Protein AF-A0A848DGF4-F1 (afdb_monomer_lite)

pLDDT: mean 90.04, std 11.16, range [53.34, 98.56]

Radius of gyration: 14.46 Å; chains: 1; bounding box: 32×30×38 Å

InterPro domains:
  IPR013785 Aldolase-type TIM barrel [G3DSA:3.20.20.70] (3-104)

Foldseek 3Di:
DDPVVLVVVLVVVVVVVVVVVVVDPDADEAEAEVVPGRPSNLVSRLVVLGQEYEYDDAAPLVSQLCNVVSVHAYEYEDADDVRVVVNVVSPHPYYDHDHDDPPPD

Organism: NCBI:txid630973

Structure (mmCIF, N/CA/C/O backbone):
data_AF-A0A848DGF4-F1
#
_entry.id   AF-A0A848DGF4-F1
#
loop_
_atom_site.group_PDB
_atom_site.id
_atom_site.type_symbol
_atom_site.label_atom_id
_atom_site.label_alt_id
_atom_site.label_comp_id
_atom_site.label_asym_id
_atom_site.label_entity_id
_atom_site.label_seq_id
_atom_site.pdbx_PDB_ins_code
_atom_site.Cartn_x
_atom_site.Cartn_y
_atom_site.Cartn_z
_atom_site.occupancy
_atom_site.B_iso_or_equiv
_atom_site.auth_seq_id
_atom_site.auth_comp_id
_atom_site.auth_asym_id
_atom_site.auth_atom_id
_atom_site.pdbx_PDB_model_num
ATOM 1 N N . MET A 1 1 ? 19.048 -11.945 3.707 1.00 59.91 1 MET A N 1
ATOM 2 C CA . MET A 1 1 ? 18.462 -11.880 5.067 1.00 59.91 1 MET A CA 1
ATOM 3 C C . MET A 1 1 ? 17.662 -13.153 5.269 1.00 59.91 1 MET A C 1
ATOM 5 O O . MET A 1 1 ? 16.885 -13.474 4.379 1.00 59.91 1 MET A O 1
ATOM 9 N N . ASP A 1 2 ? 17.882 -13.876 6.363 1.00 79.38 2 ASP A N 1
ATOM 10 C CA . ASP A 1 2 ? 17.233 -15.171 6.603 1.00 79.38 2 ASP A CA 1
ATOM 11 C C . ASP A 1 2 ? 15.742 -15.026 6.992 1.00 79.38 2 ASP A C 1
ATOM 13 O O . ASP A 1 2 ? 15.309 -13.979 7.490 1.00 79.38 2 ASP A O 1
ATOM 17 N N . ARG A 1 3 ? 14.951 -16.078 6.752 1.00 68.69 3 ARG A N 1
ATOM 18 C CA . ARG A 1 3 ? 13.506 -16.186 7.004 1.00 68.69 3 ARG A CA 1
ATOM 19 C C . ARG A 1 3 ? 13.142 -15.809 8.439 1.00 68.69 3 ARG A C 1
ATOM 21 O O . ARG A 1 3 ? 12.199 -15.050 8.649 1.00 68.69 3 ARG A O 1
ATOM 28 N N . ALA A 1 4 ? 13.941 -16.229 9.422 1.00 67.19 4 ALA A N 1
ATOM 29 C CA . ALA A 1 4 ? 13.724 -15.877 10.825 1.00 67.19 4 ALA A CA 1
ATOM 30 C C . ALA A 1 4 ? 13.779 -14.356 11.072 1.00 67.19 4 ALA A C 1
ATOM 32 O O . ALA A 1 4 ? 13.011 -13.815 11.871 1.00 67.19 4 ALA A O 1
ATOM 33 N N . ALA A 1 5 ? 14.650 -13.636 10.362 1.00 68.69 5 ALA A N 1
ATOM 34 C CA . ALA A 1 5 ? 14.765 -12.186 10.484 1.00 68.69 5 ALA A CA 1
ATOM 35 C C . ALA A 1 5 ? 13.589 -11.451 9.811 1.00 68.69 5 ALA A C 1
ATOM 37 O O . ALA A 1 5 ? 13.175 -10.389 10.282 1.00 68.69 5 ALA A O 1
ATOM 38 N N . ARG A 1 6 ? 13.024 -12.014 8.734 1.00 68.94 6 ARG A N 1
ATOM 39 C CA . ARG A 1 6 ? 11.831 -11.481 8.054 1.00 68.94 6 ARG A CA 1
ATOM 40 C C . ARG A 1 6 ? 10.577 -11.641 8.921 1.00 68.94 6 ARG A C 1
ATOM 42 O O . ARG A 1 6 ? 9.889 -10.646 9.164 1.00 68.94 6 ARG A O 1
ATOM 49 N N . ALA A 1 7 ? 10.390 -12.821 9.511 1.00 62.38 7 ALA A N 1
ATOM 50 C CA . ALA A 1 7 ? 9.294 -13.098 10.433 1.00 62.38 7 ALA A CA 1
ATOM 51 C C . ALA A 1 7 ? 9.325 -12.157 11.650 1.00 62.38 7 ALA A C 1
ATOM 53 O O . ALA A 1 7 ? 8.323 -11.511 11.959 1.00 62.38 7 ALA A O 1
ATOM 54 N N . ARG A 1 8 ? 10.497 -11.969 12.281 1.00 71.62 8 ARG A N 1
ATOM 55 C CA . ARG A 1 8 ? 10.670 -11.029 13.408 1.00 71.62 8 ARG A CA 1
ATOM 56 C C . ARG A 1 8 ? 10.316 -9.584 13.039 1.00 71.62 8 ARG A C 1
ATOM 58 O O . ARG A 1 8 ? 9.696 -8.888 13.842 1.00 71.62 8 ARG A O 1
ATOM 65 N N . ARG A 1 9 ? 10.675 -9.124 11.833 1.00 71.75 9 ARG A N 1
ATOM 66 C CA . ARG A 1 9 ? 10.291 -7.784 11.352 1.00 71.75 9 ARG A CA 1
ATOM 67 C C . ARG A 1 9 ? 8.783 -7.662 11.149 1.00 71.75 9 ARG A C 1
ATOM 69 O O . ARG A 1 9 ? 8.210 -6.688 11.622 1.00 71.75 9 ARG A O 1
ATOM 76 N N . SER A 1 10 ? 8.147 -8.647 10.513 1.00 71.19 10 SER A N 1
ATOM 77 C CA . SER A 1 10 ? 6.689 -8.635 10.316 1.00 71.19 10 SER A CA 1
ATOM 78 C C . SER A 1 10 ? 5.921 -8.642 11.648 1.00 71.19 10 SER A C 1
ATOM 80 O O . SER A 1 10 ? 4.948 -7.906 11.804 1.00 71.19 10 SER A O 1
ATOM 82 N N . GLY A 1 11 ? 6.406 -9.390 12.650 1.00 72.25 11 GLY A N 1
ATOM 83 C CA . GLY A 1 11 ? 5.864 -9.378 14.011 1.00 72.25 11 GLY A CA 1
ATOM 84 C C . GLY A 1 11 ? 5.948 -7.997 14.665 1.00 72.25 11 GLY A C 1
ATOM 85 O O . GLY A 1 11 ? 4.949 -7.504 15.185 1.00 72.25 11 GLY A O 1
ATOM 86 N N . ARG A 1 12 ? 7.102 -7.322 14.551 1.00 81.12 12 ARG A N 1
ATOM 87 C CA . ARG A 1 12 ? 7.279 -5.947 15.047 1.00 81.12 12 ARG A CA 1
ATOM 88 C C . ARG A 1 12 ? 6.333 -4.956 14.357 1.00 81.12 12 ARG A C 1
ATOM 90 O O . ARG A 1 12 ? 5.791 -4.083 15.025 1.00 81.12 12 ARG A O 1
ATOM 97 N N . SER A 1 13 ? 6.096 -5.092 13.050 1.00 85.50 13 SER A N 1
ATOM 98 C CA . SER A 1 13 ? 5.155 -4.225 12.325 1.00 85.50 13 SER A CA 1
ATOM 99 C C . SER A 1 13 ? 3.721 -4.358 12.849 1.00 85.50 13 SER A C 1
ATOM 101 O O . SER A 1 13 ? 3.071 -3.345 13.101 1.00 85.50 13 SER A O 1
ATOM 103 N N . ARG A 1 14 ? 3.250 -5.587 13.108 1.00 88.94 14 ARG A N 1
ATOM 104 C CA . ARG A 1 14 ? 1.914 -5.819 13.690 1.00 88.94 14 ARG A CA 1
ATOM 105 C C . ARG A 1 14 ? 1.761 -5.166 15.064 1.00 88.94 14 ARG A C 1
ATOM 107 O O . ARG A 1 14 ? 0.748 -4.520 15.326 1.00 88.94 14 ARG A O 1
ATOM 114 N N . GLU A 1 15 ? 2.776 -5.281 15.916 1.00 91.25 15 GLU A N 1
ATOM 115 C CA . GLU A 1 15 ? 2.792 -4.634 17.232 1.00 91.25 15 GLU A CA 1
ATOM 116 C C . GLU A 1 15 ? 2.736 -3.101 17.117 1.00 91.25 15 GLU A C 1
ATOM 118 O O . GLU A 1 15 ? 1.971 -2.444 17.829 1.00 91.25 15 GLU A O 1
ATOM 123 N N . GLN A 1 16 ? 3.496 -2.527 16.179 1.00 91.88 16 GLN A N 1
ATOM 124 C CA . GLN A 1 16 ? 3.501 -1.087 15.922 1.00 91.88 16 GLN A CA 1
ATOM 125 C C . GLN A 1 16 ? 2.127 -0.578 15.477 1.00 91.88 16 GLN A C 1
ATOM 127 O O . GLN A 1 16 ? 1.664 0.432 16.004 1.00 91.88 16 GLN A O 1
ATOM 132 N N . TRP A 1 17 ? 1.443 -1.277 14.569 1.00 93.81 17 TRP A N 1
ATOM 133 C CA . TRP A 1 17 ? 0.099 -0.891 14.123 1.00 93.81 17 TRP A CA 1
ATOM 134 C C . TRP A 1 17 ? -0.944 -1.032 15.231 1.00 93.81 17 TRP A C 1
ATOM 136 O O . TRP A 1 17 ? -1.786 -0.150 15.395 1.00 93.81 17 TRP A O 1
ATOM 146 N N . ALA A 1 18 ? -0.861 -2.097 16.036 1.00 92.50 18 ALA A N 1
ATOM 147 C CA . ALA A 1 18 ? -1.722 -2.266 17.203 1.00 92.50 18 ALA A CA 1
ATOM 148 C C . ALA A 1 18 ? -1.523 -1.128 18.214 1.00 92.50 18 ALA A C 1
ATOM 150 O O . ALA A 1 18 ? -2.491 -0.627 18.779 1.00 92.50 18 ALA A O 1
ATOM 151 N N . ARG A 1 19 ? -0.278 -0.682 18.423 1.00 94.56 19 ARG A N 1
ATOM 152 C CA . ARG A 1 19 ? 0.017 0.498 19.242 1.00 94.56 19 ARG A CA 1
ATOM 153 C C . ARG A 1 19 ? -0.557 1.773 18.627 1.00 94.56 19 ARG A C 1
ATOM 155 O O . ARG A 1 19 ? -1.156 2.551 19.356 1.00 94.56 19 ARG A O 1
ATOM 162 N N . LEU A 1 20 ? -0.405 1.974 17.319 1.00 94.69 20 LEU A N 1
ATOM 163 C CA . LEU A 1 20 ? -0.916 3.150 16.605 1.00 94.69 20 LEU A CA 1
ATOM 164 C C . LEU A 1 20 ? -2.436 3.288 16.764 1.00 94.69 20 LEU A C 1
ATOM 166 O O . LEU A 1 20 ? -2.907 4.353 17.144 1.00 94.69 20 LEU A O 1
ATOM 170 N N . ARG A 1 21 ? -3.180 2.186 16.607 1.00 94.25 21 ARG A N 1
ATOM 171 C CA . ARG A 1 21 ? -4.640 2.139 16.813 1.00 94.25 21 ARG A CA 1
ATOM 172 C C . ARG A 1 21 ? -5.083 2.426 18.250 1.00 94.25 21 ARG A C 1
ATOM 174 O O . ARG A 1 21 ? -6.203 2.860 18.453 1.00 94.25 21 ARG A O 1
ATOM 181 N N . ARG A 1 22 ? -4.224 2.207 19.253 1.00 96.56 22 ARG A N 1
ATOM 182 C CA . ARG A 1 22 ? -4.508 2.623 20.642 1.00 96.56 22 ARG A CA 1
ATOM 183 C C . ARG A 1 22 ? -4.275 4.115 20.879 1.00 96.56 22 ARG A C 1
ATOM 185 O O . ARG A 1 22 ? -4.741 4.638 21.882 1.00 96.56 22 ARG A O 1
ATOM 192 N N . LEU A 1 23 ? -3.503 4.772 20.014 1.00 97.56 23 LEU A N 1
ATOM 193 C CA . LEU A 1 23 ? -3.144 6.185 20.152 1.00 97.56 23 LEU A CA 1
ATOM 194 C C . LEU A 1 23 ? -4.049 7.109 19.331 1.00 97.56 23 LEU A C 1
ATOM 196 O O . LEU A 1 23 ? -4.070 8.309 19.587 1.00 97.56 23 LEU A O 1
ATOM 200 N N . THR A 1 24 ? -4.748 6.586 18.322 1.00 95.88 24 THR A N 1
ATOM 201 C CA . THR A 1 24 ? -5.602 7.380 17.436 1.00 95.88 24 THR A CA 1
ATOM 202 C C . THR A 1 24 ? -6.593 6.501 16.672 1.00 95.88 24 THR A C 1
ATOM 204 O O . THR A 1 24 ? -6.230 5.420 16.208 1.00 95.88 24 THR A O 1
ATOM 207 N N . ASP A 1 25 ? -7.802 7.025 16.456 1.00 95.31 25 ASP A N 1
ATOM 208 C CA . ASP A 1 25 ? -8.806 6.458 15.541 1.00 95.31 25 ASP A CA 1
ATOM 209 C C . ASP A 1 25 ? -8.641 6.963 14.096 1.00 95.31 25 ASP A C 1
ATOM 211 O O . ASP A 1 25 ? -9.310 6.498 13.173 1.00 95.31 25 ASP A O 1
ATOM 215 N N . ARG A 1 26 ? -7.749 7.941 13.870 1.00 96.19 26 ARG A N 1
ATOM 216 C CA . ARG A 1 26 ? -7.480 8.471 12.526 1.00 96.19 26 ARG A CA 1
ATOM 217 C C . ARG A 1 26 ? -6.789 7.423 11.641 1.00 96.19 26 ARG A C 1
ATOM 219 O O . ARG A 1 26 ? -5.935 6.681 12.134 1.00 96.19 26 ARG A O 1
ATOM 226 N N . PRO A 1 27 ? -7.090 7.396 10.329 1.00 95.00 27 PRO A N 1
ATOM 227 C CA . PRO A 1 27 ? -6.470 6.457 9.402 1.00 95.00 27 PRO A CA 1
ATOM 228 C C . PRO A 1 27 ? -4.957 6.683 9.289 1.00 95.00 27 PRO A C 1
ATOM 230 O O . PRO A 1 27 ? -4.464 7.803 9.421 1.00 95.00 27 PRO A O 1
ATOM 233 N N . PHE A 1 28 ? -4.225 5.613 8.981 1.00 95.44 28 PHE A N 1
ATOM 234 C CA . PHE A 1 28 ? -2.803 5.663 8.649 1.00 95.44 28 PHE A CA 1
ATOM 235 C C . PHE A 1 28 ? -2.512 4.819 7.405 1.00 95.44 28 PHE A C 1
ATOM 237 O O . PHE A 1 28 ? -3.242 3.878 7.093 1.00 95.44 28 PHE A O 1
ATOM 244 N N . ALA A 1 29 ? -1.429 5.158 6.710 1.00 96.06 29 ALA A N 1
ATOM 245 C CA . ALA A 1 29 ? -0.934 4.418 5.557 1.00 96.06 29 ALA A CA 1
ATOM 246 C C . ALA A 1 29 ? 0.283 3.566 5.936 1.00 96.06 29 ALA A C 1
ATOM 248 O O . ALA A 1 29 ? 1.046 3.922 6.837 1.00 96.06 29 ALA A O 1
ATOM 249 N N . VAL A 1 30 ? 0.508 2.475 5.205 1.00 96.44 30 VAL A N 1
ATOM 250 C CA . VAL A 1 30 ? 1.747 1.689 5.301 1.00 96.44 30 VAL A CA 1
ATOM 251 C C . VAL A 1 30 ? 2.517 1.799 3.992 1.00 96.44 30 VAL A C 1
ATOM 253 O O . VAL A 1 30 ? 1.959 1.606 2.913 1.00 96.44 30 VAL A O 1
ATOM 256 N N . ASN A 1 31 ? 3.805 2.132 4.083 1.00 95.38 31 ASN A N 1
ATOM 257 C CA . ASN A 1 31 ? 4.697 2.229 2.933 1.00 95.38 31 ASN A CA 1
ATOM 258 C C . ASN A 1 31 ? 5.586 0.987 2.808 1.00 95.38 31 ASN A C 1
ATOM 260 O O . ASN A 1 31 ? 6.212 0.568 3.782 1.00 95.38 31 ASN A O 1
ATOM 264 N N . HIS A 1 32 ? 5.674 0.444 1.594 1.00 95.25 32 HIS A N 1
ATOM 265 C CA . HIS A 1 32 ? 6.593 -0.624 1.220 1.00 95.25 32 HIS A CA 1
ATOM 266 C C . HIS A 1 32 ? 7.651 -0.105 0.253 1.00 95.25 32 HIS A C 1
ATOM 268 O O . HIS A 1 32 ? 7.354 0.413 -0.824 1.00 95.25 32 HIS A O 1
ATOM 274 N N . GLN A 1 33 ? 8.910 -0.293 0.629 1.00 88.81 33 GLN A N 1
ATOM 275 C CA . GLN A 1 33 ? 10.055 -0.040 -0.236 1.00 88.81 33 GLN A CA 1
ATOM 276 C C . GLN A 1 33 ? 10.464 -1.332 -0.942 1.00 88.81 33 GLN A C 1
ATOM 278 O O . GLN A 1 33 ? 10.482 -2.404 -0.334 1.00 88.81 33 GLN A O 1
ATOM 283 N N . MET A 1 34 ? 10.833 -1.243 -2.221 1.00 86.88 34 MET A N 1
ATOM 284 C CA . MET A 1 34 ? 11.148 -2.448 -2.999 1.00 86.88 34 MET A CA 1
ATOM 285 C C . MET A 1 34 ? 12.531 -3.033 -2.732 1.00 86.88 34 MET A C 1
ATOM 287 O O . MET A 1 34 ? 12.811 -4.176 -3.100 1.00 86.88 34 MET A O 1
ATOM 291 N N . ARG A 1 35 ? 13.399 -2.276 -2.059 1.00 82.25 35 ARG A N 1
ATOM 292 C CA . ARG A 1 35 ? 14.772 -2.678 -1.758 1.00 82.25 35 ARG A CA 1
ATOM 293 C C . ARG A 1 35 ? 15.109 -2.364 -0.296 1.00 82.25 35 ARG A C 1
ATOM 295 O O . ARG A 1 35 ? 15.470 -1.229 -0.009 1.00 82.25 35 ARG A O 1
ATOM 302 N N . PRO A 1 36 ? 15.019 -3.349 0.620 1.00 83.06 36 PRO A N 1
ATOM 303 C CA . PRO A 1 36 ? 14.540 -4.723 0.426 1.00 83.06 36 PRO A CA 1
ATOM 304 C C . PRO A 1 36 ? 13.014 -4.858 0.560 1.00 83.06 36 PRO A C 1
ATOM 306 O O . PRO A 1 36 ? 12.424 -4.350 1.510 1.00 83.06 36 PRO A O 1
ATOM 309 N N . PHE A 1 37 ? 12.394 -5.649 -0.320 1.00 88.06 37 PHE A N 1
ATOM 310 C CA . PHE A 1 37 ? 10.975 -5.985 -0.204 1.00 88.06 37 PHE A CA 1
ATOM 311 C C . PHE A 1 37 ? 10.691 -7.132 0.773 1.00 88.06 37 PHE A C 1
ATOM 313 O O . PHE A 1 37 ? 11.377 -8.165 0.801 1.00 88.06 37 PHE A O 1
ATOM 320 N N . GLY A 1 38 ? 9.618 -6.958 1.543 1.00 90.31 38 GLY A N 1
ATOM 321 C CA . GLY A 1 38 ? 9.137 -7.846 2.589 1.00 90.31 38 GLY A CA 1
ATOM 322 C C . GLY A 1 38 ? 7.817 -8.554 2.262 1.00 90.31 38 GLY A C 1
ATOM 323 O O . GLY A 1 38 ? 6.827 -8.118 2.818 1.00 90.31 38 GLY A O 1
ATOM 324 N N . GLU A 1 39 ? 7.762 -9.639 1.471 1.00 92.38 39 GLU A N 1
ATOM 325 C CA . GLU A 1 39 ? 6.482 -10.334 1.156 1.00 92.38 39 GLU A CA 1
ATOM 326 C C . GLU A 1 39 ? 5.632 -10.662 2.400 1.00 92.38 39 GLU A C 1
ATOM 328 O O . GLU A 1 39 ? 4.459 -10.322 2.443 1.00 92.38 39 GLU A O 1
ATOM 333 N N . GLU A 1 40 ? 6.222 -11.226 3.460 1.00 91.56 40 GLU A N 1
ATOM 334 C CA . GLU A 1 40 ? 5.498 -11.490 4.719 1.00 91.56 40 GLU A CA 1
ATOM 335 C C . GLU A 1 40 ? 4.977 -10.206 5.390 1.00 91.56 40 GLU A C 1
ATOM 337 O O . GLU A 1 40 ? 3.903 -10.201 5.986 1.00 91.56 40 GLU A O 1
ATOM 342 N N . ALA A 1 41 ? 5.727 -9.104 5.297 1.00 91.31 41 ALA A N 1
ATOM 343 C CA . ALA A 1 41 ? 5.303 -7.813 5.833 1.00 91.31 41 ALA A CA 1
ATOM 344 C C . ALA A 1 41 ? 4.207 -7.175 4.965 1.00 91.31 41 ALA A C 1
ATOM 346 O O . ALA A 1 41 ? 3.313 -6.515 5.493 1.00 91.31 41 ALA A O 1
ATOM 347 N N . PHE A 1 42 ? 4.259 -7.381 3.649 1.00 95.19 42 PHE A N 1
ATOM 348 C CA . PHE A 1 42 ? 3.227 -6.957 2.714 1.00 95.19 42 PHE A CA 1
ATOM 349 C C . PHE A 1 42 ? 1.931 -7.730 2.948 1.00 95.19 42 PHE A C 1
ATOM 351 O O . PHE A 1 42 ? 0.905 -7.102 3.181 1.00 95.19 42 PHE A O 1
ATOM 358 N N . ALA A 1 43 ? 1.991 -9.061 3.039 1.00 95.00 43 ALA A N 1
ATOM 359 C CA . ALA A 1 43 ? 0.848 -9.892 3.417 1.00 95.00 43 ALA A CA 1
ATOM 360 C C . ALA A 1 43 ? 0.244 -9.441 4.758 1.00 95.00 43 ALA A C 1
ATOM 362 O O . ALA A 1 43 ? -0.945 -9.152 4.833 1.00 95.00 43 ALA A O 1
ATOM 363 N N . ALA A 1 44 ? 1.080 -9.226 5.782 1.00 94.38 44 ALA A N 1
ATOM 364 C CA . ALA A 1 44 ? 0.619 -8.699 7.067 1.00 94.38 44 ALA A CA 1
ATOM 365 C C . ALA A 1 44 ? -0.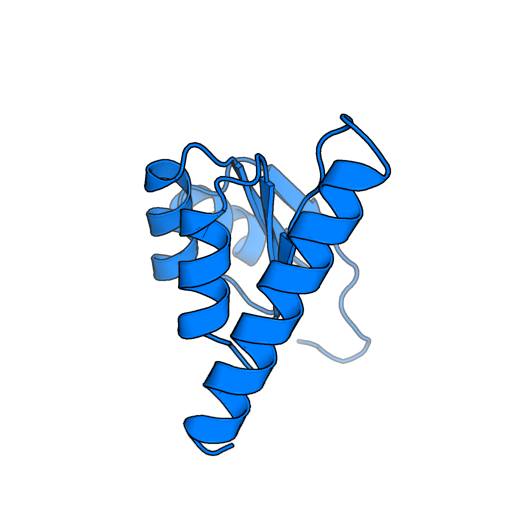038 -7.310 6.965 1.00 94.38 44 ALA A C 1
ATOM 367 O O . ALA A 1 44 ? -0.912 -6.994 7.769 1.00 94.38 44 ALA A O 1
ATOM 368 N N . THR A 1 45 ? 0.384 -6.475 6.011 1.00 95.62 45 THR A N 1
ATOM 369 C CA . THR A 1 45 ? -0.223 -5.160 5.759 1.00 95.62 45 THR A CA 1
ATOM 370 C C . THR A 1 45 ? -1.618 -5.308 5.157 1.00 95.62 45 THR A C 1
ATOM 372 O O . THR A 1 45 ? -2.540 -4.633 5.611 1.00 95.62 45 THR A O 1
ATOM 375 N N . LEU A 1 46 ? -1.776 -6.202 4.175 1.00 96.19 46 LEU A N 1
ATOM 376 C CA . LEU A 1 46 ? -3.071 -6.496 3.557 1.00 96.19 46 LEU A CA 1
ATOM 377 C C . LEU A 1 46 ? -4.045 -7.095 4.584 1.00 96.19 46 LEU A C 1
ATOM 379 O O . LEU A 1 46 ? -5.170 -6.614 4.712 1.00 96.19 46 LEU A O 1
ATOM 383 N N . ASP A 1 47 ? -3.588 -8.051 5.400 1.00 95.31 47 ASP A N 1
ATOM 384 C CA . ASP A 1 47 ? -4.380 -8.646 6.489 1.00 95.31 47 ASP A CA 1
ATOM 385 C C . ASP A 1 47 ? -4.831 -7.599 7.516 1.00 95.31 47 ASP A C 1
ATOM 387 O O . ASP A 1 47 ? -5.925 -7.677 8.077 1.00 95.31 47 ASP A O 1
ATOM 391 N N . ALA A 1 48 ? -3.981 -6.601 7.779 1.00 93.88 48 ALA A N 1
ATOM 392 C CA . ALA A 1 48 ? -4.282 -5.534 8.721 1.00 93.88 48 ALA A CA 1
ATOM 393 C C . ALA A 1 48 ? -5.359 -4.563 8.211 1.00 93.88 48 ALA A C 1
ATOM 395 O O . ALA A 1 48 ? -5.813 -3.744 9.017 1.00 93.88 48 ALA A O 1
ATOM 396 N N . ARG A 1 49 ? -5.755 -4.642 6.928 1.00 94.69 49 ARG A N 1
ATOM 397 C CA . ARG A 1 49 ? -6.783 -3.806 6.283 1.00 94.69 49 ARG A CA 1
ATOM 398 C C . ARG A 1 49 ? -6.607 -2.319 6.586 1.00 94.69 49 ARG A C 1
ATOM 400 O O . ARG A 1 49 ? -7.512 -1.637 7.065 1.00 94.69 49 ARG A O 1
ATOM 407 N N . VAL A 1 50 ? -5.385 -1.828 6.394 1.00 95.81 50 VAL A N 1
ATOM 408 C CA . VAL A 1 50 ? -5.119 -0.385 6.435 1.00 95.81 50 VAL A CA 1
ATOM 409 C C . VAL A 1 50 ? -5.773 0.275 5.220 1.00 95.81 50 VAL A C 1
ATOM 411 O O . VAL A 1 50 ? -5.782 -0.329 4.155 1.00 95.81 50 VAL A O 1
ATOM 414 N N . PRO A 1 51 ? -6.300 1.504 5.327 1.00 97.38 51 PRO A N 1
ATOM 415 C CA . PRO A 1 51 ? -7.039 2.120 4.223 1.00 97.38 51 PRO A CA 1
ATOM 416 C C . PRO A 1 51 ? -6.151 2.492 3.028 1.00 97.38 51 PRO A C 1
ATOM 418 O O . PRO A 1 51 ? -6.660 2.691 1.930 1.00 97.38 51 PRO A O 1
ATOM 421 N N . ILE A 1 52 ? -4.834 2.620 3.230 1.00 98.25 52 ILE A N 1
ATOM 422 C CA . ILE A 1 52 ? -3.884 3.027 2.191 1.00 98.25 52 ILE A CA 1
ATOM 423 C C . ILE A 1 52 ? -2.614 2.181 2.278 1.00 98.25 52 ILE A C 1
ATOM 425 O O . ILE A 1 52 ? -1.950 2.128 3.321 1.00 98.25 52 ILE A O 1
ATOM 429 N N . VAL A 1 53 ? -2.225 1.604 1.143 1.00 98.25 53 VAL A N 1
ATOM 430 C CA . VAL A 1 53 ? -0.920 0.971 0.944 1.00 98.25 53 VAL A CA 1
ATOM 431 C C . VAL A 1 53 ? -0.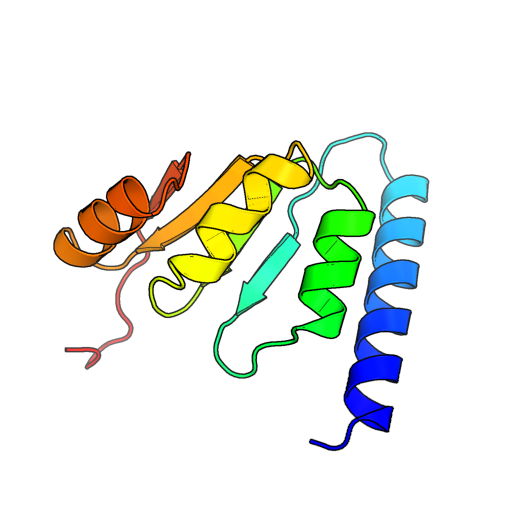151 1.766 -0.099 1.00 98.25 53 VAL A C 1
ATOM 433 O O . VAL A 1 53 ? -0.647 2.020 -1.193 1.00 98.25 53 VAL A O 1
ATOM 436 N N . SER A 1 54 ? 1.073 2.171 0.238 1.00 97.56 54 SER A N 1
ATOM 437 C CA . SER A 1 54 ? 1.925 2.941 -0.668 1.00 97.56 54 SER A CA 1
ATOM 438 C C . SER A 1 54 ? 3.216 2.217 -1.024 1.00 97.56 54 SER A C 1
ATOM 440 O O . SER A 1 54 ? 3.780 1.502 -0.196 1.00 97.56 54 SER A O 1
ATOM 442 N N . PHE A 1 55 ? 3.717 2.443 -2.236 1.00 97.00 55 PHE A N 1
ATOM 443 C CA . PHE A 1 55 ? 4.957 1.851 -2.735 1.00 97.00 55 PHE A CA 1
ATOM 444 C C . PHE A 1 55 ? 5.984 2.919 -3.108 1.00 97.00 55 PHE A C 1
ATOM 446 O O . PHE A 1 55 ?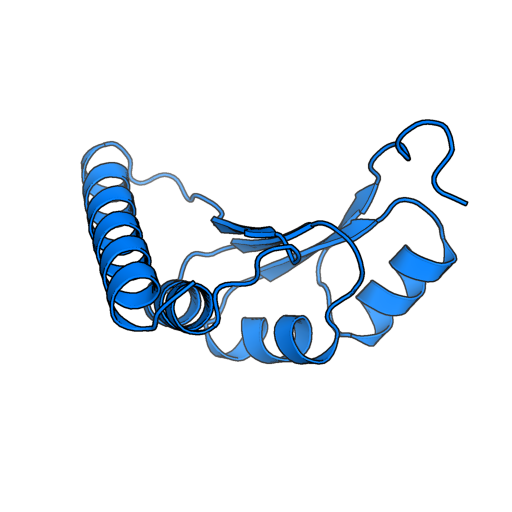 5.645 3.981 -3.637 1.00 97.00 55 PHE A O 1
ATOM 453 N N . HIS A 1 56 ? 7.256 2.623 -2.844 1.00 91.25 56 HIS A N 1
ATOM 454 C CA . HIS A 1 56 ? 8.394 3.466 -3.205 1.00 91.25 56 HIS A CA 1
ATOM 455 C C . HIS A 1 56 ? 9.509 2.644 -3.879 1.00 91.25 56 HIS A C 1
ATOM 457 O O . HIS A 1 56 ? 9.733 1.482 -3.529 1.00 91.25 56 HIS A O 1
ATOM 463 N N . MET A 1 57 ? 10.230 3.290 -4.807 1.00 84.00 57 MET A N 1
ATOM 464 C CA . MET A 1 57 ? 11.257 2.735 -5.710 1.00 84.00 57 MET A CA 1
ATOM 465 C C . MET A 1 57 ? 10.735 1.732 -6.754 1.00 84.00 57 MET A C 1
ATOM 467 O O . MET A 1 57 ? 10.660 0.535 -6.500 1.00 84.00 57 MET A O 1
ATOM 471 N N . GLY A 1 58 ? 10.491 2.207 -7.980 1.00 88.00 58 GLY A N 1
ATOM 472 C CA . GLY A 1 58 ? 9.969 1.389 -9.087 1.00 88.00 58 GLY A CA 1
ATOM 473 C C . GLY A 1 58 ? 8.444 1.253 -9.061 1.00 88.00 58 GLY A C 1
ATOM 474 O O . GLY A 1 58 ? 7.797 1.857 -8.215 1.00 88.00 58 GLY A O 1
ATOM 475 N N . VAL A 1 59 ? 7.874 0.486 -9.998 1.00 94.19 59 VAL A N 1
ATOM 476 C CA . VAL A 1 59 ? 6.421 0.235 -10.104 1.00 94.19 59 VAL A CA 1
ATOM 477 C C . VAL A 1 59 ? 6.168 -1.278 -10.033 1.00 94.19 59 VAL A C 1
ATOM 479 O O . VAL A 1 59 ? 6.346 -1.970 -11.039 1.00 94.19 59 VAL A O 1
ATOM 482 N N . PRO A 1 60 ? 5.797 -1.828 -8.865 1.00 96.12 60 PRO A N 1
ATOM 483 C CA . PRO A 1 60 ? 5.571 -3.256 -8.688 1.00 96.12 60 PRO A CA 1
ATOM 484 C C . PRO A 1 60 ? 4.148 -3.641 -9.099 1.00 96.12 60 PRO A C 1
ATOM 486 O O . PRO A 1 60 ? 3.290 -3.872 -8.251 1.00 96.12 60 PRO A O 1
ATOM 489 N N . ALA A 1 61 ? 3.894 -3.726 -10.405 1.00 97.12 61 ALA A N 1
ATOM 490 C CA . ALA A 1 61 ? 2.541 -3.902 -10.938 1.00 97.12 61 ALA A CA 1
ATOM 491 C C . ALA A 1 61 ? 1.764 -5.076 -10.307 1.00 97.12 61 ALA A C 1
ATOM 493 O O . ALA A 1 61 ? 0.613 -4.915 -9.917 1.00 97.12 61 ALA A O 1
ATOM 494 N N . ALA A 1 62 ? 2.420 -6.225 -10.113 1.00 96.69 62 ALA A N 1
ATOM 495 C CA . ALA A 1 62 ? 1.802 -7.398 -9.491 1.00 96.69 62 ALA A CA 1
ATOM 496 C C . ALA A 1 62 ? 1.434 -7.197 -8.008 1.00 96.69 62 ALA A C 1
ATOM 498 O O . ALA A 1 62 ? 0.522 -7.849 -7.514 1.00 96.69 62 ALA A O 1
ATOM 499 N N . LEU A 1 63 ? 2.139 -6.323 -7.282 1.00 97.50 63 LEU A N 1
ATOM 500 C CA . LEU A 1 63 ? 1.806 -6.008 -5.890 1.00 97.50 63 LEU A CA 1
ATOM 501 C C . LEU A 1 63 ? 0.701 -4.960 -5.807 1.00 97.50 63 LEU A C 1
ATOM 503 O O . LEU A 1 63 ? -0.187 -5.105 -4.976 1.00 97.50 63 LEU A O 1
ATOM 507 N N . ILE A 1 64 ? 0.732 -3.950 -6.683 1.00 98.06 64 ILE A N 1
ATOM 508 C CA . ILE A 1 64 ? -0.328 -2.937 -6.796 1.00 98.06 64 ILE A CA 1
ATOM 509 C C . ILE A 1 64 ? -1.674 -3.626 -7.045 1.00 98.06 64 ILE A C 1
ATOM 511 O O . ILE A 1 64 ? -2.622 -3.379 -6.309 1.00 98.06 64 ILE A O 1
ATOM 515 N N . ALA A 1 65 ? -1.720 -4.572 -7.987 1.00 97.88 65 ALA A N 1
ATOM 516 C CA . ALA A 1 65 ? -2.936 -5.306 -8.334 1.00 97.88 65 ALA A CA 1
ATOM 517 C C . ALA A 1 65 ? -3.538 -6.139 -7.181 1.00 97.88 65 ALA A C 1
ATOM 519 O O . ALA A 1 65 ? -4.707 -6.493 -7.246 1.00 97.88 65 ALA A O 1
ATOM 520 N N . ARG A 1 66 ? -2.766 -6.444 -6.127 1.00 97.88 66 ARG A N 1
ATOM 521 C CA . ARG A 1 66 ? -3.226 -7.203 -4.945 1.00 97.88 66 ARG A CA 1
ATOM 522 C C . ARG A 1 66 ? -3.813 -6.316 -3.844 1.00 97.88 66 ARG A C 1
ATOM 524 O O . ARG A 1 66 ? -4.408 -6.826 -2.902 1.00 97.88 66 ARG A O 1
ATOM 531 N N . VAL A 1 67 ? -3.584 -5.003 -3.894 1.00 98.31 67 VAL A N 1
ATOM 532 C CA . VAL A 1 67 ? -4.024 -4.074 -2.840 1.00 98.31 67 VAL A CA 1
ATOM 533 C C . VAL A 1 67 ? -5.554 -3.976 -2.738 1.00 98.31 67 VAL A C 1
ATOM 535 O O . VAL A 1 67 ? -6.046 -4.060 -1.605 1.00 98.31 67 VAL A O 1
ATOM 538 N N . PRO A 1 68 ? -6.314 -3.878 -3.852 1.00 97.06 68 PRO A N 1
ATOM 539 C CA . PRO A 1 68 ? -7.772 -3.762 -3.799 1.00 97.06 68 PRO A CA 1
ATOM 540 C C . PRO A 1 68 ? -8.460 -4.912 -3.052 1.00 97.06 68 PRO A C 1
ATOM 542 O O . PRO A 1 68 ? -9.452 -4.677 -2.368 1.00 97.06 68 PRO A O 1
ATOM 545 N N . ASP A 1 69 ? -7.893 -6.125 -3.080 1.00 96.62 69 ASP A N 1
ATOM 546 C CA . ASP A 1 69 ? -8.435 -7.304 -2.382 1.00 96.62 69 ASP A CA 1
ATOM 547 C C . ASP A 1 69 ? -8.514 -7.119 -0.853 1.00 96.62 69 ASP A C 1
ATOM 549 O O . ASP A 1 69 ? -9.298 -7.780 -0.170 1.00 96.62 69 ASP A O 1
ATOM 553 N N . SER A 1 70 ? -7.718 -6.200 -0.293 1.00 96.94 70 SER A N 1
ATOM 554 C CA . SER A 1 70 ? -7.759 -5.833 1.131 1.00 96.94 70 SER A CA 1
ATOM 555 C C . SER A 1 70 ? -8.735 -4.696 1.464 1.00 96.94 70 SER A C 1
ATOM 557 O O . SER A 1 70 ? -8.928 -4.390 2.643 1.00 96.94 70 SER A O 1
ATOM 559 N N . GLY A 1 71 ? -9.352 -4.075 0.451 1.00 97.56 71 GLY A N 1
ATOM 560 C CA . GLY A 1 71 ? -10.181 -2.871 0.578 1.00 97.56 71 GLY A CA 1
ATOM 561 C C . GLY A 1 71 ? -9.385 -1.571 0.744 1.00 97.56 71 GLY A C 1
ATOM 562 O O . GLY A 1 71 ? -9.941 -0.563 1.176 1.00 97.56 71 GLY A O 1
ATOM 563 N N . ALA A 1 72 ? -8.086 -1.593 0.443 1.00 98.38 72 ALA A N 1
ATOM 564 C CA . ALA A 1 72 ? -7.198 -0.443 0.556 1.00 98.38 72 ALA A CA 1
ATOM 565 C C . ALA A 1 72 ? -7.032 0.280 -0.787 1.00 98.38 72 ALA A C 1
ATOM 567 O O . ALA A 1 72 ? -7.134 -0.340 -1.844 1.00 98.38 72 ALA A O 1
ATOM 568 N N . LEU A 1 73 ? -6.687 1.568 -0.735 1.00 98.50 73 LEU A N 1
ATOM 569 C CA . LEU A 1 73 ? -6.230 2.322 -1.902 1.00 98.50 73 LEU A CA 1
ATOM 570 C C . LEU A 1 73 ? -4.736 2.084 -2.143 1.00 98.50 73 LEU A C 1
ATOM 572 O O . LEU A 1 73 ? -3.920 2.138 -1.213 1.00 98.50 73 LEU A O 1
ATOM 576 N N . ALA A 1 74 ? -4.374 1.867 -3.403 1.00 98.50 74 ALA A N 1
ATOM 577 C CA . ALA A 1 74 ? -3.010 1.702 -3.866 1.00 98.50 74 ALA A CA 1
ATOM 578 C C . ALA A 1 74 ? -2.399 3.047 -4.278 1.00 98.50 74 ALA A C 1
ATOM 580 O O . ALA A 1 74 ? -2.851 3.711 -5.211 1.00 98.50 74 ALA A O 1
ATOM 581 N N . VAL A 1 75 ? -1.309 3.429 -3.612 1.00 98.44 75 VAL A N 1
ATOM 582 C CA . VAL A 1 75 ? -0.592 4.680 -3.881 1.00 98.44 75 VAL A CA 1
ATOM 583 C C . VAL A 1 75 ? 0.818 4.389 -4.386 1.00 98.44 75 VAL A C 1
ATOM 585 O O . VAL A 1 75 ? 1.610 3.733 -3.711 1.00 98.44 75 VAL A O 1
ATOM 588 N N . GLN A 1 76 ? 1.186 4.915 -5.551 1.00 97.62 76 GLN A N 1
ATOM 589 C CA . GLN A 1 76 ? 2.511 4.692 -6.135 1.00 97.62 76 GLN A CA 1
ATOM 590 C C . GLN A 1 76 ? 3.328 5.984 -6.204 1.00 97.62 76 GLN A C 1
ATOM 592 O O . GLN A 1 76 ? 2.916 6.964 -6.819 1.00 97.62 76 GLN A O 1
ATOM 597 N N . GLN A 1 77 ? 4.535 5.976 -5.637 1.00 96.56 77 GLN A N 1
ATOM 598 C CA . GLN A 1 77 ? 5.476 7.081 -5.823 1.00 96.56 77 GLN A CA 1
ATOM 599 C C . GLN A 1 77 ? 6.180 6.977 -7.181 1.00 96.56 77 GLN A C 1
ATOM 601 O O . GLN A 1 77 ? 6.720 5.927 -7.532 1.00 96.56 77 GLN A O 1
ATOM 606 N N . VAL A 1 78 ? 6.191 8.057 -7.954 1.00 95.00 78 VAL A N 1
ATOM 607 C CA . VAL A 1 78 ? 6.710 8.091 -9.327 1.00 95.00 78 VAL A CA 1
ATOM 608 C C . VAL A 1 78 ? 7.616 9.298 -9.523 1.00 95.00 78 VAL A C 1
ATOM 610 O O . VAL A 1 78 ? 7.403 10.341 -8.917 1.00 95.00 78 VAL A O 1
ATOM 613 N N . MET A 1 79 ? 8.639 9.152 -10.364 1.00 92.62 79 MET A N 1
ATOM 614 C CA . MET A 1 79 ? 9.630 10.213 -10.610 1.00 92.62 79 MET A CA 1
ATOM 615 C C . MET A 1 79 ? 9.558 10.787 -12.026 1.00 92.62 79 MET A C 1
ATOM 617 O O . MET A 1 79 ? 10.241 11.751 -12.347 1.00 92.62 79 MET A O 1
ATOM 621 N N . ASP A 1 80 ? 8.746 10.178 -12.886 1.00 92.62 80 ASP A N 1
ATOM 622 C CA . ASP A 1 80 ? 8.553 10.592 -14.266 1.00 92.62 80 ASP A CA 1
ATOM 623 C C . ASP A 1 80 ? 7.178 10.133 -14.765 1.00 92.62 80 ASP A C 1
ATOM 625 O O . ASP A 1 80 ? 6.495 9.305 -14.147 1.00 92.62 80 ASP A O 1
ATOM 629 N N . ARG A 1 81 ? 6.788 10.669 -15.923 1.00 94.81 81 ARG A N 1
ATOM 630 C CA . ARG A 1 81 ? 5.509 10.371 -16.568 1.00 94.81 81 ARG A CA 1
ATOM 631 C C . ARG A 1 81 ? 5.368 8.899 -16.966 1.00 94.81 81 ARG A C 1
ATOM 633 O O . ARG A 1 81 ? 4.302 8.328 -16.767 1.00 94.81 81 ARG A O 1
ATOM 640 N N . ARG A 1 82 ? 6.426 8.252 -17.471 1.00 95.06 82 ARG A N 1
ATOM 641 C CA . ARG A 1 82 ? 6.374 6.835 -17.880 1.00 95.06 82 ARG A CA 1
ATOM 642 C C . ARG A 1 82 ? 6.016 5.938 -16.692 1.00 95.06 82 ARG A C 1
ATOM 644 O O . ARG A 1 82 ? 5.244 4.990 -16.840 1.00 95.06 82 ARG A O 1
ATOM 651 N N . ARG A 1 83 ? 6.577 6.216 -15.515 1.00 94.94 83 ARG A N 1
ATOM 652 C CA . ARG A 1 83 ? 6.288 5.503 -14.266 1.00 94.94 83 ARG A CA 1
ATOM 653 C C . ARG A 1 83 ? 4.883 5.820 -13.750 1.00 94.94 83 ARG A C 1
ATOM 655 O O . ARG A 1 83 ? 4.220 4.895 -13.296 1.00 94.94 83 ARG A O 1
ATOM 662 N N . ALA A 1 84 ? 4.407 7.062 -13.878 1.00 96.25 84 ALA A N 1
ATOM 663 C CA . ALA A 1 84 ? 3.017 7.425 -13.570 1.00 96.25 84 ALA A CA 1
ATOM 664 C C . ALA A 1 84 ? 2.015 6.628 -14.421 1.00 96.25 84 ALA A C 1
ATOM 666 O O . ALA A 1 84 ? 1.114 5.985 -13.889 1.00 96.25 84 ALA A O 1
ATOM 667 N N . GLU A 1 85 ? 2.233 6.574 -15.735 1.00 97.88 85 GLU A N 1
ATOM 668 C CA . GLU A 1 85 ? 1.396 5.799 -16.656 1.00 97.88 85 GLU A CA 1
ATOM 669 C C . GLU A 1 85 ? 1.450 4.291 -16.356 1.00 97.88 85 GLU A C 1
ATOM 671 O O . GLU A 1 85 ? 0.432 3.602 -16.410 1.00 97.88 85 GLU A O 1
ATOM 676 N N . ALA A 1 86 ? 2.632 3.759 -16.025 1.00 97.38 86 ALA A N 1
ATOM 677 C CA . ALA A 1 86 ? 2.780 2.358 -15.635 1.00 97.38 86 ALA A CA 1
ATOM 678 C C . ALA A 1 86 ? 2.045 2.037 -14.325 1.00 97.38 86 ALA A C 1
ATOM 680 O O . ALA A 1 86 ? 1.458 0.965 -14.214 1.00 97.38 86 ALA A O 1
ATOM 681 N N . ALA A 1 87 ? 2.058 2.958 -13.359 1.00 97.75 87 ALA A N 1
ATOM 682 C CA . ALA A 1 87 ? 1.326 2.819 -12.107 1.00 97.75 87 ALA A CA 1
ATOM 683 C C . ALA A 1 87 ? -0.190 2.805 -12.341 1.00 97.75 87 ALA A C 1
ATOM 685 O O . ALA A 1 87 ? -0.872 1.921 -11.832 1.00 97.75 87 ALA A O 1
ATOM 686 N N . GLY A 1 88 ? -0.697 3.720 -13.175 1.00 97.81 88 GLY A N 1
ATOM 687 C CA . GLY A 1 88 ? -2.111 3.749 -13.556 1.00 97.81 88 GLY A CA 1
ATOM 688 C C . GLY A 1 88 ? -2.553 2.455 -14.246 1.00 97.81 88 GLY A C 1
ATOM 689 O O . GLY A 1 88 ? -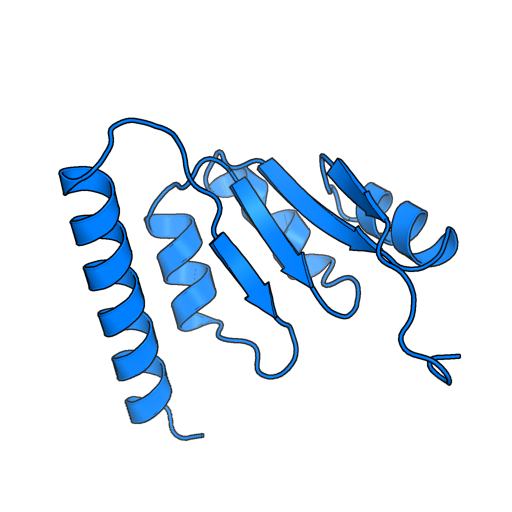3.546 1.856 -13.851 1.00 97.81 88 GLY A O 1
ATOM 690 N N . ARG A 1 89 ? -1.764 1.942 -15.205 1.00 98.31 89 ARG A N 1
ATOM 691 C CA . ARG A 1 89 ? -2.039 0.638 -15.847 1.00 98.31 89 ARG A CA 1
ATOM 692 C C . ARG A 1 89 ? -2.020 -0.541 -14.873 1.00 98.31 89 ARG A C 1
ATOM 694 O O . ARG A 1 89 ? -2.687 -1.536 -15.125 1.00 98.31 89 ARG A O 1
ATOM 701 N N . ALA A 1 90 ? -1.244 -0.449 -13.796 1.00 97.88 90 ALA A N 1
ATOM 702 C CA . ALA A 1 90 ? -1.195 -1.470 -12.755 1.00 97.88 90 ALA A CA 1
ATOM 703 C C . ALA A 1 90 ? -2.364 -1.392 -11.757 1.00 97.88 90 ALA A C 1
ATOM 705 O O . ALA A 1 90 ? -2.467 -2.271 -10.905 1.00 97.88 90 ALA A O 1
ATOM 706 N N . GLY A 1 91 ? -3.216 -0.364 -11.847 1.00 97.94 91 GLY A N 1
ATOM 707 C CA . GLY A 1 91 ? -4.347 -0.159 -10.944 1.00 97.94 91 GLY A CA 1
ATOM 708 C C . GLY A 1 91 ? -4.029 0.690 -9.712 1.00 97.94 91 GLY A C 1
ATOM 709 O O . GLY A 1 91 ? -4.697 0.540 -8.698 1.00 97.94 91 GLY A O 1
ATOM 710 N N . ALA A 1 92 ? -3.007 1.554 -9.754 1.00 98.19 92 ALA A N 1
ATOM 711 C CA . ALA A 1 92 ? -2.804 2.529 -8.683 1.00 98.19 92 ALA A CA 1
ATOM 712 C C . ALA A 1 92 ? -3.924 3.585 -8.700 1.00 98.19 92 ALA A C 1
ATOM 714 O O . ALA A 1 92 ? -4.147 4.221 -9.730 1.00 98.19 92 ALA A O 1
ATOM 715 N N . ASP A 1 93 ? -4.564 3.814 -7.554 1.00 98.56 93 ASP A N 1
ATOM 716 C CA . ASP A 1 93 ? -5.602 4.837 -7.382 1.00 98.56 93 ASP A CA 1
ATOM 717 C C . ASP A 1 93 ? -5.014 6.252 -7.392 1.00 98.56 93 ASP A C 1
ATOM 719 O O . ASP A 1 93 ? -5.626 7.201 -7.881 1.00 98.56 93 ASP A O 1
ATOM 723 N N . VAL A 1 94 ? -3.806 6.405 -6.836 1.00 98.00 94 VAL A N 1
ATOM 724 C CA . VAL A 1 94 ? -3.117 7.696 -6.718 1.00 98.00 94 VAL A CA 1
ATOM 725 C C . VAL A 1 94 ? -1.632 7.541 -7.024 1.00 98.00 94 VAL A C 1
ATOM 727 O O . VAL A 1 94 ? -0.970 6.600 -6.581 1.00 98.00 94 VAL A O 1
ATOM 730 N N . THR A 1 95 ? -1.067 8.527 -7.720 1.00 97.38 95 THR A N 1
ATOM 731 C CA . THR A 1 95 ? 0.384 8.679 -7.868 1.00 97.38 95 THR A CA 1
ATOM 732 C C . THR A 1 95 ? 0.903 9.870 -7.074 1.00 97.38 95 THR A C 1
ATOM 734 O O . THR A 1 95 ? 0.331 10.954 -7.147 1.00 97.38 95 THR A O 1
ATOM 737 N N . ILE A 1 96 ? 2.025 9.699 -6.374 1.00 96.38 96 ILE A N 1
ATOM 738 C CA . ILE A 1 96 ? 2.756 10.793 -5.720 1.00 96.38 96 ILE A CA 1
ATOM 739 C C . ILE A 1 96 ? 4.002 11.091 -6.554 1.00 96.38 96 ILE A C 1
ATOM 741 O O . ILE A 1 96 ? 4.867 10.226 -6.692 1.00 96.38 96 ILE A O 1
ATOM 745 N N . ALA A 1 97 ? 4.114 12.305 -7.092 1.00 94.19 97 ALA A N 1
ATOM 746 C CA . ALA A 1 97 ? 5.327 12.744 -7.772 1.00 94.19 97 ALA A CA 1
ATOM 747 C C . ALA A 1 97 ? 6.432 13.031 -6.742 1.00 94.19 97 ALA A C 1
ATOM 749 O O . ALA A 1 97 ? 6.246 13.844 -5.837 1.00 94.1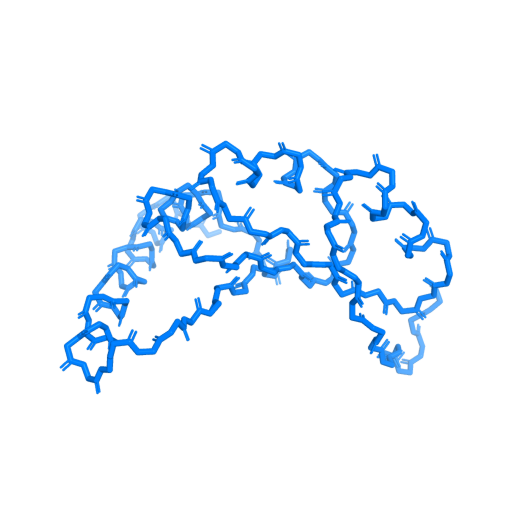9 97 ALA A O 1
ATOM 750 N N . VAL A 1 98 ? 7.577 12.364 -6.874 1.00 89.69 98 VAL A N 1
ATOM 751 C CA . VAL A 1 98 ? 8.746 12.541 -6.003 1.00 89.69 98 VAL A CA 1
ATOM 752 C C . VAL A 1 98 ? 9.948 12.881 -6.870 1.00 89.69 98 VAL A C 1
ATOM 754 O O . VAL A 1 98 ? 10.156 12.262 -7.912 1.00 89.69 98 VAL A O 1
ATOM 757 N N . ALA A 1 99 ? 10.738 13.868 -6.447 1.00 83.31 99 ALA A N 1
ATOM 758 C CA . ALA A 1 99 ? 11.956 14.232 -7.156 1.00 83.31 99 ALA A CA 1
ATOM 759 C C . ALA A 1 99 ? 12.902 13.029 -7.260 1.00 83.31 99 ALA A C 1
ATOM 761 O O . ALA A 1 99 ? 13.117 12.296 -6.290 1.00 83.31 99 ALA A O 1
ATOM 762 N N . ALA A 1 100 ? 13.480 12.848 -8.445 1.00 70.75 100 ALA A N 1
ATOM 763 C CA . ALA A 1 100 ? 14.541 11.880 -8.644 1.00 70.75 100 ALA A CA 1
ATOM 764 C C . ALA A 1 100 ? 15.750 12.244 -7.769 1.00 70.75 100 ALA A C 1
ATOM 766 O O . ALA A 1 100 ? 16.143 13.414 -7.749 1.00 70.75 100 ALA A O 1
ATOM 767 N N . PRO A 1 101 ? 16.393 11.276 -7.092 1.00 67.19 101 PRO A N 1
ATOM 768 C CA . PRO A 1 101 ? 17.752 11.484 -6.619 1.00 67.19 101 PRO A CA 1
ATOM 769 C C . PRO A 1 101 ? 18.6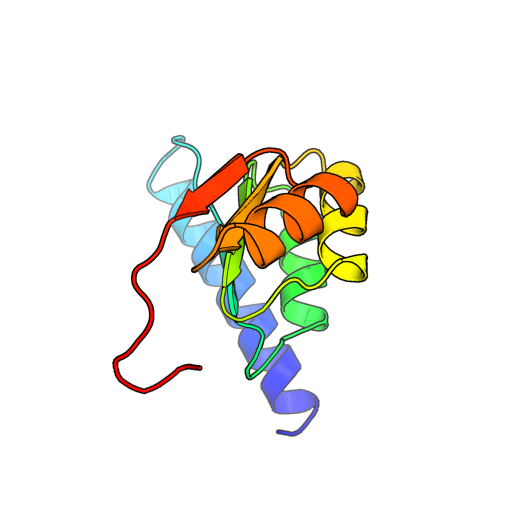35 11.903 -7.800 1.00 67.19 101 PRO A C 1
ATOM 771 O O . PRO A 1 101 ? 18.479 11.389 -8.912 1.00 67.19 101 PRO A O 1
ATOM 774 N N . ILE A 1 102 ? 19.561 12.831 -7.569 1.00 66.31 102 ILE A N 1
ATOM 775 C CA . ILE A 1 102 ? 20.504 13.287 -8.597 1.00 66.31 102 ILE A CA 1
ATOM 776 C C . ILE A 1 102 ? 21.240 12.062 -9.171 1.00 66.31 102 ILE A C 1
ATOM 778 O O . ILE A 1 102 ? 21.783 11.259 -8.414 1.00 66.31 102 ILE A O 1
ATOM 782 N N . GLY A 1 103 ? 21.237 11.903 -10.499 1.00 59.44 103 GLY A N 1
ATOM 783 C CA . GLY A 1 103 ? 21.898 10.787 -11.193 1.00 59.44 103 GLY A CA 1
ATOM 784 C C . GLY A 1 103 ? 21.056 9.515 -11.375 1.00 59.44 103 GLY A C 1
ATOM 785 O O . GLY A 1 103 ? 21.561 8.531 -11.907 1.00 59.44 103 GLY A O 1
ATOM 786 N N . ALA A 1 104 ? 19.781 9.513 -10.978 1.00 57.31 104 ALA A N 1
ATOM 787 C CA . ALA A 1 104 ? 18.851 8.431 -11.294 1.00 57.31 104 ALA A CA 1
ATOM 788 C C . ALA A 1 104 ? 18.241 8.627 -12.698 1.00 57.31 104 ALA A C 1
ATOM 790 O O . ALA A 1 104 ? 17.108 9.096 -12.818 1.00 57.31 104 ALA A O 1
ATOM 791 N N . SER A 1 105 ? 19.000 8.301 -13.752 1.00 53.34 105 SER A N 1
ATOM 792 C CA . SER A 1 105 ? 18.475 8.140 -15.123 1.00 53.34 105 SER A CA 1
ATOM 793 C C . SER A 1 105 ? 17.873 6.751 -15.316 1.00 53.34 105 SER A C 1
ATOM 795 O O . SER A 1 105 ? 18.617 5.776 -15.062 1.00 53.34 105 SER A O 1
#

Sequence (105 aa):
MDRAARARRSGRSREQWARLRRLTDRPFAVNHQMRPFGEEAFAATLDARVPIVSFHMGVPAALIARVPDSGALAVQQVMDRRRAEAAGRAGADVTIAVAAPIGAS

Secondary structure (DSSP, 8-state):
--HHHHHHHHHHHHHHHHHHHHH-SS--EEEEESTT--HHHHHHHHHTT-SEEEEESS--HHHHTTSGGGTPEEEEEESSHHHHHHHHHTT-SEEEE-PPPTT--